Protein AF-A0A7R9RN14-F1 (afdb_monomer_lite)

pLDDT: mean 83.68, std 17.02, range [40.38, 95.31]

Sequence (58 aa):
EVTENLNQQGGPEVTLEQLKRYIKTLKTGKAPGIEGISNELIKALPDEALHWVKNIIN

Radius of gyration: 14.97 Å; chains: 1; bounding box: 28×20×45 Å

Secondary structure (DSSP, 8-state):
----------PPP--HHHHHHHHHHSPTTPPP-TT---HHHHHT--HHHHHHHHHHH-

Foldseek 3Di:
DPPPPPPCPPDPQQDLVNLLVVLVPDDAPDQDDPVRDGSVNVNPDDSVVSVVVSVVVD

Structure (mmCIF, N/CA/C/O backbone):
data_AF-A0A7R9RN14-F1
#
_entry.id   AF-A0A7R9RN14-F1
#
loop_
_atom_site.group_PDB
_atom_site.id
_atom_site.type_symbol
_atom_site.label_atom_id
_atom_site.label_alt_id
_atom_site.label_comp_id
_atom_site.label_asym_id
_atom_site.label_entity_id
_atom_site.label_seq_id
_atom_site.pdbx_PDB_ins_code
_atom_site.Cartn_x
_atom_site.Cartn_y
_atom_site.Cartn_z
_atom_site.occupancy
_atom_site.B_iso_or_equiv
_atom_site.auth_seq_id
_atom_site.auth_comp_id
_atom_site.auth_asym_id
_atom_site.auth_atom_id
_atom_site.pdbx_PDB_model_num
ATOM 1 N N . GLU A 1 1 ? 7.449 3.876 -42.624 1.00 40.38 1 GLU A N 1
ATOM 2 C CA . GLU A 1 1 ? 6.995 3.701 -41.231 1.00 40.38 1 GLU A CA 1
ATOM 3 C C . GLU A 1 1 ? 7.909 4.487 -40.309 1.00 40.38 1 GLU A C 1
ATOM 5 O O . GLU A 1 1 ? 9.119 4.328 -40.389 1.00 40.38 1 GLU A O 1
ATOM 10 N N . VAL A 1 2 ? 7.348 5.406 -39.526 1.00 43.78 2 VAL A N 1
ATOM 11 C CA . VAL A 1 2 ? 8.097 6.192 -38.540 1.00 43.78 2 VAL A CA 1
ATOM 12 C C . VAL A 1 2 ? 7.857 5.492 -37.211 1.00 43.78 2 VAL A C 1
ATOM 14 O O . VAL A 1 2 ? 6.818 5.675 -36.591 1.00 43.78 2 VAL A O 1
ATOM 17 N N . THR A 1 3 ? 8.748 4.581 -36.833 1.00 48.00 3 THR A N 1
ATOM 18 C CA . THR A 1 3 ? 8.699 3.947 -35.515 1.00 48.00 3 THR A CA 1
ATOM 19 C C . THR A 1 3 ? 9.030 5.007 -34.474 1.00 48.00 3 THR A C 1
ATOM 21 O O . THR A 1 3 ? 10.185 5.421 -34.337 1.00 48.00 3 THR A O 1
ATOM 24 N N . GLU A 1 4 ? 7.989 5.484 -33.796 1.00 49.88 4 GLU A N 1
ATOM 25 C CA . GLU A 1 4 ? 8.069 6.354 -32.630 1.00 49.88 4 GLU A CA 1
ATOM 26 C C . GLU A 1 4 ? 9.044 5.747 -31.617 1.00 49.88 4 GLU A C 1
ATOM 28 O O . GLU A 1 4 ? 8.789 4.714 -31.000 1.00 49.88 4 GLU A O 1
ATOM 33 N N . ASN A 1 5 ? 10.201 6.393 -31.470 1.00 47.69 5 ASN A N 1
ATOM 34 C CA . ASN A 1 5 ? 11.092 6.168 -30.345 1.00 47.69 5 ASN A CA 1
ATOM 35 C C . ASN A 1 5 ? 10.385 6.739 -29.114 1.00 47.69 5 ASN A C 1
ATOM 37 O O . ASN A 1 5 ? 10.522 7.925 -28.805 1.00 47.69 5 ASN A O 1
ATOM 41 N N . LEU A 1 6 ? 9.595 5.901 -28.441 1.00 52.75 6 LEU A N 1
ATOM 42 C CA . LEU A 1 6 ? 9.091 6.171 -27.102 1.00 52.75 6 LEU A CA 1
ATOM 43 C C . LEU A 1 6 ? 10.301 6.251 -26.171 1.00 52.75 6 LEU A C 1
ATOM 45 O O . LEU A 1 6 ? 10.800 5.257 -25.651 1.00 52.75 6 LEU A O 1
ATOM 49 N N . ASN A 1 7 ? 10.809 7.473 -26.061 1.00 44.00 7 ASN A N 1
ATOM 50 C CA . ASN A 1 7 ? 11.808 7.940 -25.123 1.00 44.00 7 ASN A CA 1
ATOM 51 C C . ASN A 1 7 ? 11.545 7.301 -23.751 1.00 44.00 7 ASN A C 1
ATOM 53 O O . ASN A 1 7 ? 10.586 7.667 -23.071 1.00 44.00 7 ASN A O 1
A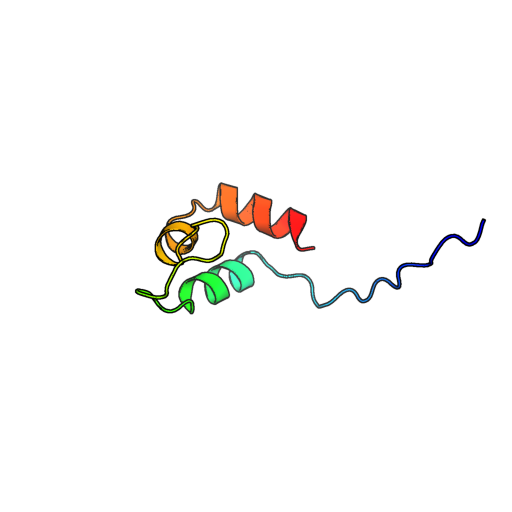TOM 57 N N . GLN A 1 8 ? 12.377 6.327 -23.374 1.00 55.06 8 GLN A N 1
ATOM 58 C CA . GLN A 1 8 ? 12.393 5.725 -22.046 1.00 55.06 8 GLN A CA 1
ATOM 59 C C . GLN A 1 8 ? 12.835 6.789 -21.038 1.00 55.06 8 GLN A C 1
ATOM 61 O O . GLN A 1 8 ? 13.987 6.842 -20.613 1.00 55.06 8 GLN A O 1
ATOM 66 N N . GLN A 1 9 ? 11.914 7.662 -20.645 1.00 54.47 9 GLN A N 1
ATOM 67 C CA . GLN A 1 9 ? 12.062 8.484 -19.454 1.00 54.47 9 GLN A CA 1
ATOM 68 C C . GLN A 1 9 ? 11.802 7.582 -18.245 1.00 54.47 9 GLN A C 1
ATOM 70 O O . GLN A 1 9 ? 10.751 7.647 -17.614 1.00 54.47 9 GLN A O 1
ATOM 75 N N . GLY A 1 10 ? 12.743 6.674 -17.976 1.00 54.91 10 GLY A N 1
ATOM 76 C CA . GLY A 1 10 ? 12.718 5.816 -16.801 1.00 54.91 10 GLY A CA 1
ATOM 77 C C . GLY A 1 10 ? 12.864 6.682 -15.558 1.00 54.91 10 GLY A C 1
ATOM 78 O O . GLY A 1 10 ? 13.972 7.079 -15.196 1.00 54.91 10 GLY A O 1
ATOM 79 N N . GLY A 1 11 ? 11.739 7.012 -14.922 1.00 60.19 11 GLY A N 1
ATOM 80 C CA . GLY A 1 11 ? 11.747 7.487 -13.544 1.00 60.19 11 GLY A CA 1
ATOM 81 C C . GLY A 1 11 ? 12.471 6.476 -12.642 1.00 60.19 11 GLY A C 1
ATOM 82 O O . GLY A 1 11 ? 12.694 5.334 -13.047 1.00 60.19 11 GLY A O 1
ATOM 83 N N . PRO A 1 12 ? 12.880 6.872 -11.426 1.00 68.00 12 PRO A N 1
ATOM 84 C CA . PRO A 1 12 ? 13.537 5.942 -10.515 1.00 68.00 12 PRO A CA 1
ATOM 85 C C . PRO A 1 12 ? 12.664 4.699 -10.307 1.00 68.00 12 PRO A C 1
ATOM 87 O O . PRO A 1 12 ? 11.467 4.835 -10.049 1.00 68.00 12 PRO A O 1
ATOM 90 N N . GLU A 1 13 ? 13.275 3.512 -10.405 1.00 81.56 13 GLU A N 1
ATOM 91 C CA . GLU A 1 13 ? 12.588 2.240 -10.164 1.00 81.56 13 GLU A CA 1
ATOM 92 C C . GLU A 1 13 ? 11.884 2.299 -8.803 1.00 81.56 13 GLU A C 1
ATOM 94 O O . GLU A 1 13 ? 12.500 2.588 -7.769 1.00 81.56 13 GLU A O 1
ATOM 99 N N . VAL A 1 14 ? 10.579 2.032 -8.793 1.00 87.19 14 VAL A N 1
ATOM 100 C CA . VAL A 1 14 ? 9.811 1.996 -7.552 1.00 87.19 14 VAL A CA 1
ATOM 101 C C . VAL A 1 14 ? 10.085 0.662 -6.874 1.00 87.19 14 VAL A C 1
ATOM 103 O O . VAL A 1 14 ? 9.648 -0.397 -7.328 1.00 87.19 14 VAL A O 1
ATOM 106 N N . THR A 1 15 ? 10.791 0.705 -5.746 1.00 92.06 15 THR A N 1
ATOM 107 C CA . THR A 1 15 ? 10.967 -0.471 -4.887 1.00 92.06 15 THR A CA 1
ATOM 108 C C . THR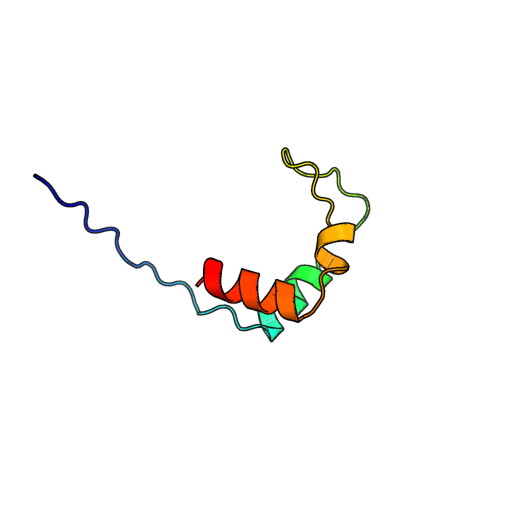 A 1 15 ? 9.639 -0.867 -4.240 1.00 92.06 15 THR A C 1
ATOM 110 O O . THR A 1 15 ? 8.757 -0.036 -4.007 1.00 92.06 15 THR A O 1
ATOM 113 N N . LEU A 1 16 ? 9.503 -2.142 -3.866 1.00 91.06 16 LEU A N 1
ATOM 114 C CA . LEU A 1 16 ? 8.314 -2.617 -3.152 1.00 91.06 16 LEU A CA 1
ATOM 115 C C . LEU A 1 16 ? 8.079 -1.841 -1.844 1.00 91.06 16 LEU A C 1
ATOM 117 O O . LEU A 1 16 ? 6.940 -1.550 -1.482 1.00 91.06 16 LEU A O 1
ATOM 121 N N . GLU A 1 17 ? 9.148 -1.472 -1.136 1.00 92.88 17 GLU A N 1
ATOM 122 C CA . GLU A 1 17 ? 9.048 -0.673 0.085 1.00 92.88 17 GLU A CA 1
ATOM 123 C C . GLU A 1 17 ? 8.509 0.736 -0.175 1.00 92.88 17 GLU A C 1
ATOM 125 O O . GLU A 1 17 ? 7.678 1.224 0.594 1.00 92.88 17 GLU A O 1
ATOM 130 N N . GLN A 1 18 ? 8.943 1.387 -1.258 1.00 92.25 18 GLN A N 1
ATOM 131 C CA . GLN A 1 18 ? 8.408 2.688 -1.663 1.00 92.25 18 GLN A CA 1
ATOM 132 C C . GLN A 1 18 ? 6.929 2.581 -2.034 1.00 92.25 18 GLN A C 1
ATOM 134 O O . GLN A 1 18 ? 6.129 3.371 -1.533 1.00 92.25 18 GLN A O 1
ATOM 139 N N . LEU A 1 19 ? 6.543 1.560 -2.806 1.00 93.56 19 LEU A N 1
ATOM 140 C CA . LEU A 1 19 ? 5.143 1.306 -3.152 1.00 93.56 19 LEU A CA 1
ATOM 141 C C . LEU A 1 19 ? 4.278 1.129 -1.894 1.00 93.56 19 LEU A C 1
ATOM 143 O O . LEU A 1 19 ? 3.260 1.804 -1.733 1.00 93.56 19 LEU A O 1
ATOM 147 N N . LYS A 1 20 ? 4.728 0.299 -0.945 1.00 94.56 20 LYS A N 1
ATOM 148 C CA . LYS A 1 20 ? 4.058 0.111 0.353 1.00 94.56 20 LYS A CA 1
ATOM 149 C C . LYS A 1 20 ? 3.929 1.422 1.132 1.00 94.56 20 LYS A C 1
ATOM 151 O O . LYS A 1 20 ? 2.895 1.662 1.758 1.00 94.56 20 LYS A O 1
ATOM 156 N N . ARG A 1 21 ? 4.951 2.285 1.111 1.00 94.38 21 ARG A N 1
ATOM 157 C CA . ARG A 1 21 ? 4.894 3.608 1.759 1.00 94.38 21 ARG A CA 1
ATOM 158 C C . ARG A 1 21 ? 3.856 4.510 1.093 1.00 94.38 21 ARG A C 1
ATOM 160 O O . ARG A 1 21 ? 3.065 5.110 1.813 1.00 94.38 21 ARG A O 1
ATOM 167 N N . TYR A 1 22 ? 3.803 4.564 -0.236 1.00 92.81 22 TYR A N 1
ATOM 168 C CA . TYR A 1 22 ? 2.814 5.372 -0.959 1.00 92.81 22 TYR A CA 1
ATOM 169 C C . TYR A 1 22 ? 1.380 4.898 -0.722 1.00 92.81 22 TYR A C 1
ATOM 171 O O . TYR A 1 22 ? 0.490 5.707 -0.479 1.00 92.81 22 TYR A O 1
ATOM 179 N N . ILE A 1 23 ? 1.148 3.587 -0.690 1.00 94.06 23 ILE A N 1
ATOM 180 C CA . ILE A 1 23 ? -0.181 3.044 -0.386 1.00 94.06 23 ILE A CA 1
ATOM 181 C C . ILE A 1 23 ? -0.618 3.435 1.031 1.00 94.06 23 ILE A C 1
ATOM 183 O O . ILE A 1 23 ? -1.766 3.828 1.249 1.00 94.06 23 ILE A O 1
ATOM 187 N N . LYS A 1 24 ? 0.302 3.416 2.004 1.00 94.31 24 LYS A N 1
ATOM 188 C CA . LYS A 1 24 ? 0.003 3.847 3.378 1.00 94.31 24 LYS A CA 1
ATOM 189 C C . LYS A 1 24 ? -0.405 5.321 3.465 1.00 94.31 24 LYS A C 1
ATOM 191 O O . LYS A 1 24 ? -1.274 5.633 4.283 1.00 94.31 24 LYS A O 1
ATOM 196 N N . THR A 1 25 ? 0.156 6.200 2.629 1.00 95.31 25 THR A N 1
ATOM 197 C CA . THR A 1 25 ? -0.144 7.645 2.643 1.00 95.31 25 THR A CA 1
ATOM 198 C C . THR A 1 25 ? -1.463 8.015 1.961 1.00 95.31 25 THR A C 1
ATOM 200 O O . THR A 1 25 ? -1.920 9.150 2.114 1.00 95.31 25 THR A O 1
ATOM 203 N N . LEU A 1 26 ? -2.124 7.080 1.266 1.00 93.94 26 LEU A N 1
ATOM 204 C CA . LEU A 1 26 ? -3.448 7.318 0.687 1.00 93.94 26 LEU A CA 1
ATOM 205 C C . LEU A 1 26 ? -4.459 7.709 1.776 1.00 93.94 26 LEU A C 1
ATOM 207 O O . LEU A 1 26 ? -4.547 7.078 2.831 1.00 93.94 26 LEU A O 1
ATOM 211 N N . LYS A 1 27 ? -5.254 8.751 1.523 1.00 93.44 27 LYS A N 1
ATOM 212 C CA . LYS A 1 27 ? -6.316 9.185 2.445 1.00 93.44 27 LYS A CA 1
ATOM 213 C C . LYS A 1 27 ? -7.517 8.242 2.332 1.00 93.44 27 LYS A C 1
ATOM 215 O O . LYS A 1 27 ? -7.947 7.945 1.220 1.00 93.44 27 LYS A O 1
ATOM 220 N N . THR A 1 28 ? -8.058 7.794 3.459 1.00 92.25 28 THR A N 1
ATOM 221 C CA . THR A 1 28 ? -9.301 7.003 3.514 1.00 92.25 28 THR A CA 1
ATOM 222 C C . THR A 1 28 ? -10.529 7.897 3.324 1.00 92.25 28 THR A C 1
ATOM 224 O O . THR A 1 28 ? -10.427 9.124 3.438 1.00 92.25 28 THR A O 1
ATOM 227 N N . GLY A 1 29 ? -11.680 7.303 2.990 1.00 89.88 29 GLY A N 1
ATOM 228 C CA . GLY A 1 29 ? -12.934 8.041 2.793 1.00 89.88 29 GLY A CA 1
ATOM 229 C C . GLY A 1 29 ? -12.933 8.966 1.572 1.00 89.88 29 GLY A C 1
ATOM 230 O O . GLY A 1 29 ? -13.732 9.899 1.492 1.00 89.88 29 GLY A O 1
ATOM 231 N N . LYS A 1 30 ? -12.011 8.750 0.627 1.00 92.81 30 LYS A N 1
ATOM 232 C CA . LYS A 1 30 ? -12.048 9.399 -0.686 1.00 92.81 30 LYS A CA 1
ATOM 233 C C . LYS A 1 30 ? -12.994 8.632 -1.599 1.00 92.81 30 LYS A C 1
ATOM 235 O O . LYS A 1 30 ? -13.082 7.411 -1.509 1.00 92.81 30 LYS A O 1
ATOM 240 N N . ALA A 1 31 ? -13.687 9.364 -2.469 1.00 93.62 31 ALA A N 1
ATOM 241 C CA . ALA A 1 31 ? -14.508 8.746 -3.497 1.00 93.62 31 ALA A CA 1
ATOM 242 C C . ALA A 1 31 ? -13.629 7.817 -4.362 1.00 93.62 31 ALA A C 1
ATOM 244 O O . ALA A 1 31 ? -12.512 8.219 -4.709 1.00 93.62 31 ALA A O 1
ATOM 245 N N . PRO A 1 32 ? -14.099 6.600 -4.684 1.00 93.62 32 PRO A N 1
ATOM 246 C CA . PRO A 1 32 ? -13.414 5.717 -5.620 1.00 93.62 32 PRO A CA 1
ATOM 247 C C . PRO A 1 32 ? -13.217 6.371 -6.993 1.00 93.62 32 PRO A C 1
ATOM 249 O O . PRO A 1 32 ? -13.960 7.279 -7.373 1.00 93.62 32 PRO A O 1
ATOM 252 N N . GLY A 1 33 ? -12.221 5.893 -7.743 1.00 89.19 33 GLY A N 1
ATOM 253 C CA . GLY A 1 33 ? -12.041 6.284 -9.146 1.00 89.19 33 GLY A CA 1
ATOM 254 C C . GLY A 1 33 ? -13.161 5.761 -10.057 1.00 89.19 33 GLY A C 1
ATOM 255 O O . GLY A 1 33 ? -14.063 5.062 -9.600 1.00 89.19 33 GLY A O 1
ATOM 256 N N . ILE A 1 34 ? -13.072 6.050 -11.362 1.00 94.38 34 ILE A N 1
ATOM 257 C CA . ILE A 1 34 ? -14.034 5.569 -12.381 1.00 94.38 34 ILE A CA 1
ATOM 258 C C . ILE A 1 34 ? -14.163 4.033 -12.391 1.00 94.38 34 ILE A C 1
ATOM 260 O O . ILE A 1 34 ? -15.243 3.505 -12.627 1.00 94.38 34 ILE A O 1
ATOM 264 N N . GLU A 1 35 ? -13.086 3.337 -12.023 1.00 93.25 35 GLU A N 1
ATOM 265 C CA . GLU A 1 35 ? -13.017 1.876 -11.885 1.00 93.25 35 GLU A CA 1
ATOM 266 C C . GLU A 1 35 ? -13.696 1.339 -10.608 1.00 93.25 35 GLU A C 1
ATOM 268 O O . GLU A 1 35 ? -13.708 0.137 -10.359 1.00 93.25 35 GLU A O 1
ATOM 273 N N . GLY A 1 36 ? -14.200 2.211 -9.730 1.00 94.19 36 GLY A N 1
ATOM 274 C CA . GLY A 1 36 ? -14.832 1.814 -8.467 1.00 94.19 36 GLY A CA 1
ATOM 275 C C . GLY A 1 36 ? -13.864 1.309 -7.389 1.00 94.19 36 GLY A C 1
ATOM 276 O O . GLY A 1 36 ? -14.301 0.881 -6.322 1.00 94.19 36 GLY A O 1
ATOM 277 N N . ILE A 1 37 ? -12.550 1.387 -7.620 1.00 91.88 37 ILE A N 1
ATOM 278 C CA . ILE A 1 37 ? -11.522 0.963 -6.662 1.00 91.88 37 ILE A CA 1
ATOM 279 C C . ILE A 1 37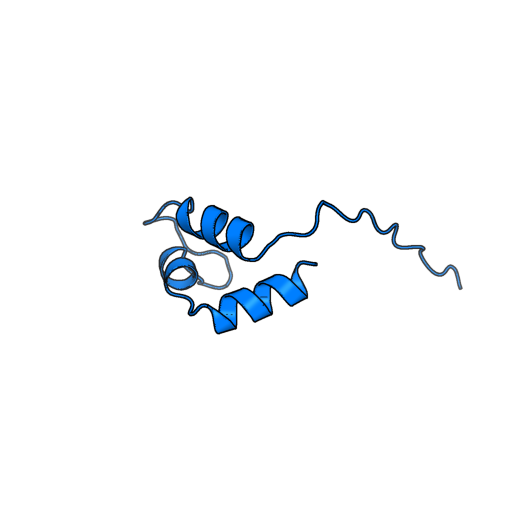 ? -11.325 2.046 -5.593 1.00 91.88 37 ILE A C 1
ATOM 281 O O . ILE A 1 37 ? -10.964 3.185 -5.900 1.00 91.88 37 ILE A O 1
ATOM 285 N N . SER A 1 38 ? -11.554 1.686 -4.327 1.00 95.25 38 SER A N 1
ATOM 286 C CA . SER A 1 38 ? -11.315 2.557 -3.173 1.00 95.25 38 SER A CA 1
ATOM 287 C C . SER A 1 38 ? -9.875 2.456 -2.664 1.00 95.25 38 SER A C 1
ATOM 289 O O . SER A 1 38 ? -9.193 1.444 -2.840 1.00 95.25 38 SER A O 1
ATOM 291 N N . ASN A 1 39 ? -9.417 3.490 -1.956 1.00 94.56 39 ASN A N 1
ATOM 292 C CA . ASN A 1 39 ? -8.098 3.472 -1.318 1.00 94.56 39 ASN A CA 1
ATOM 293 C C . ASN A 1 39 ? -8.004 2.389 -0.234 1.00 94.56 39 ASN A C 1
ATOM 295 O O . ASN A 1 39 ? -6.936 1.835 0.004 1.00 94.56 39 ASN A O 1
ATOM 299 N N . GLU A 1 40 ? -9.119 2.077 0.416 1.00 95.06 40 GLU A N 1
ATOM 300 C CA . GLU A 1 40 ? -9.269 1.012 1.396 1.00 95.06 40 GLU A CA 1
ATOM 301 C C . GLU A 1 40 ? -8.984 -0.356 0.771 1.00 95.06 40 GLU A C 1
ATOM 303 O O . GLU A 1 40 ? -8.248 -1.145 1.362 1.00 95.06 40 GLU A O 1
ATOM 308 N N . LEU A 1 41 ? -9.482 -0.603 -0.446 1.00 93.94 41 LEU A N 1
ATOM 309 C CA . LEU A 1 41 ? -9.195 -1.835 -1.179 1.00 93.94 41 LEU A CA 1
ATOM 310 C C . LEU A 1 41 ? -7.705 -1.931 -1.531 1.00 93.94 41 LEU A C 1
ATOM 312 O O . LEU A 1 41 ? -7.087 -2.966 -1.305 1.00 93.94 41 LEU A O 1
ATOM 316 N N . ILE A 1 42 ? -7.109 -0.833 -2.009 1.00 93.19 42 ILE A N 1
ATOM 317 C CA . ILE A 1 42 ? -5.676 -0.778 -2.348 1.00 93.19 42 ILE A CA 1
ATOM 318 C C . ILE A 1 42 ? -4.810 -1.045 -1.108 1.00 93.19 42 ILE A C 1
ATOM 320 O O . ILE A 1 42 ? -3.829 -1.782 -1.175 1.00 93.19 42 ILE A O 1
ATOM 324 N N . LYS A 1 43 ? -5.179 -0.482 0.049 1.00 94.56 43 LYS A N 1
ATOM 325 C CA . LYS A 1 43 ? -4.478 -0.708 1.324 1.00 94.56 43 LYS A CA 1
ATOM 326 C C . LYS A 1 43 ? -4.602 -2.138 1.848 1.00 94.56 43 LYS A C 1
ATOM 328 O O . LYS A 1 43 ? -3.756 -2.542 2.641 1.00 94.56 43 LYS A O 1
ATOM 333 N N . ALA A 1 44 ? -5.635 -2.869 1.439 1.00 94.56 4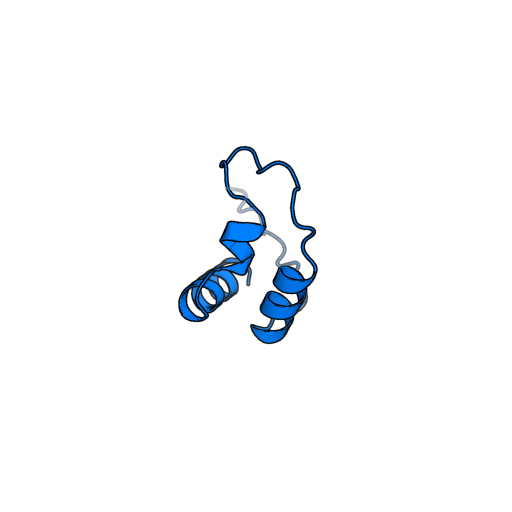4 ALA A N 1
ATOM 334 C CA . ALA A 1 44 ? -5.881 -4.248 1.845 1.00 94.56 44 ALA A CA 1
ATOM 335 C C . ALA A 1 44 ? -5.212 -5.289 0.927 1.00 94.56 44 ALA A C 1
ATOM 337 O O . ALA A 1 44 ? -5.341 -6.486 1.180 1.00 94.56 44 ALA A O 1
ATOM 338 N N . LEU A 1 45 ? -4.508 -4.862 -0.130 1.00 94.25 45 LEU A N 1
ATOM 339 C CA . LEU A 1 45 ? -3.841 -5.781 -1.051 1.00 94.25 45 LEU A CA 1
ATOM 340 C C . LEU A 1 45 ? -2.753 -6.608 -0.341 1.00 94.25 45 LEU A C 1
ATOM 342 O O . LEU A 1 45 ? -1.957 -6.047 0.419 1.00 94.25 45 LEU A O 1
ATOM 346 N N . PRO A 1 46 ? -2.670 -7.925 -0.613 1.00 95.00 46 PRO A N 1
ATOM 347 C CA . PRO A 1 46 ? -1.577 -8.749 -0.119 1.00 95.00 46 PRO A CA 1
ATOM 348 C C . PRO A 1 46 ? -0.261 -8.376 -0.812 1.00 95.00 46 PRO A C 1
ATOM 350 O O . PRO A 1 46 ? -0.248 -7.875 -1.937 1.00 95.00 46 PRO A O 1
ATOM 353 N N . ASP A 1 47 ? 0.860 -8.693 -0.165 1.00 92.12 47 ASP A N 1
ATOM 354 C CA . ASP A 1 47 ? 2.201 -8.412 -0.691 1.00 92.12 47 ASP A CA 1
ATOM 355 C C . ASP A 1 47 ? 2.427 -8.978 -2.103 1.00 92.12 47 ASP A C 1
ATOM 357 O O . ASP A 1 47 ? 3.051 -8.318 -2.930 1.00 92.12 47 ASP A O 1
ATOM 361 N N . GLU A 1 48 ? 1.875 -10.154 -2.407 1.00 94.00 48 GLU A N 1
ATOM 362 C CA . GLU A 1 48 ? 1.939 -10.773 -3.738 1.00 94.00 48 GLU A CA 1
ATOM 363 C C . GLU A 1 48 ? 1.319 -9.883 -4.829 1.00 94.00 48 GLU A C 1
ATOM 365 O O . GLU A 1 48 ? 1.910 -9.683 -5.892 1.00 94.00 48 GLU A O 1
ATOM 370 N N . ALA A 1 49 ? 0.173 -9.261 -4.544 1.00 93.31 49 ALA A N 1
ATOM 371 C CA . ALA A 1 49 ? -0.464 -8.330 -5.470 1.00 93.31 49 ALA A CA 1
ATOM 372 C C . ALA A 1 49 ? 0.368 -7.048 -5.632 1.00 93.31 49 ALA A C 1
ATOM 374 O O . ALA A 1 49 ? 0.486 -6.519 -6.735 1.00 93.31 49 ALA A O 1
ATOM 375 N N . LEU A 1 50 ? 1.003 -6.569 -4.557 1.00 92.56 50 LEU A N 1
ATOM 376 C CA . LEU A 1 50 ? 1.901 -5.411 -4.623 1.00 92.56 50 LEU A CA 1
ATOM 377 C C . LEU A 1 50 ? 3.164 -5.699 -5.444 1.00 92.56 50 LEU A C 1
ATOM 379 O O . LEU A 1 50 ? 3.643 -4.816 -6.152 1.00 92.56 50 LEU A O 1
ATOM 383 N N . HIS A 1 51 ? 3.680 -6.929 -5.393 1.00 92.12 51 HIS A N 1
ATOM 384 C CA . HIS A 1 51 ? 4.758 -7.385 -6.270 1.00 92.12 51 HIS A CA 1
ATOM 385 C C . HIS A 1 51 ? 4.345 -7.360 -7.742 1.00 92.12 51 HIS A C 1
ATOM 387 O O . HIS A 1 51 ? 5.110 -6.887 -8.581 1.00 92.12 51 HIS A O 1
ATOM 393 N N . TRP A 1 52 ? 3.133 -7.819 -8.055 1.00 93.00 52 TRP A N 1
ATOM 394 C CA . TRP A 1 52 ? 2.605 -7.757 -9.415 1.00 93.00 52 TRP A CA 1
ATOM 395 C C . TRP A 1 52 ? 2.458 -6.310 -9.903 1.00 93.00 52 TRP A C 1
ATOM 397 O O . TRP A 1 52 ? 2.962 -5.978 -10.972 1.00 93.00 52 TRP A O 1
ATOM 407 N N . VAL A 1 53 ? 1.886 -5.420 -9.083 1.00 89.94 53 VAL A N 1
ATOM 408 C CA . VAL A 1 53 ? 1.785 -3.981 -9.395 1.00 89.94 53 VAL A CA 1
ATOM 409 C C . VAL A 1 53 ? 3.166 -3.368 -9.638 1.00 89.94 53 VAL A C 1
ATOM 411 O O . VAL A 1 53 ? 3.340 -2.652 -10.621 1.00 89.94 53 VAL A O 1
ATOM 414 N N . LYS A 1 54 ? 4.165 -3.682 -8.798 1.00 90.69 54 LYS A N 1
ATOM 415 C CA . LYS A 1 54 ? 5.555 -3.220 -8.964 1.00 90.69 54 LYS A CA 1
ATOM 416 C C . LYS A 1 54 ? 6.120 -3.583 -10.345 1.00 90.69 54 LYS A C 1
ATOM 418 O O . LYS A 1 54 ? 6.828 -2.778 -10.937 1.00 90.69 54 LYS A O 1
ATOM 423 N N . ASN A 1 55 ? 5.816 -4.775 -10.851 1.00 88.88 55 ASN A N 1
ATOM 424 C CA . ASN A 1 55 ? 6.321 -5.247 -12.142 1.00 88.88 55 ASN A CA 1
ATOM 425 C C . ASN A 1 55 ? 5.607 -4.624 -13.353 1.00 88.88 55 ASN A C 1
ATOM 427 O O . ASN A 1 55 ? 6.101 -4.763 -14.461 1.00 88.88 55 ASN A O 1
ATOM 431 N N . ILE A 1 56 ? 4.446 -3.990 -13.161 1.00 8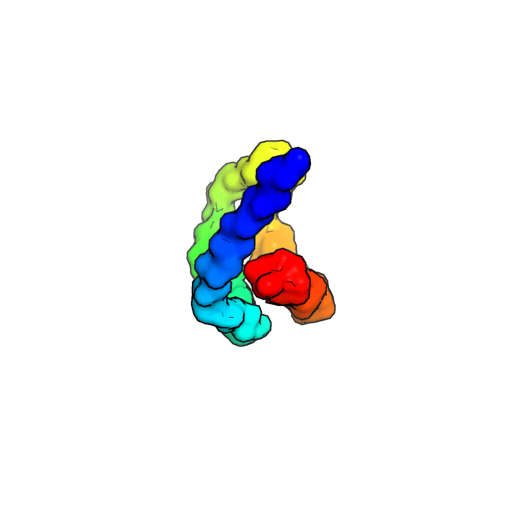7.44 56 ILE A N 1
ATOM 432 C CA . ILE A 1 56 ? 3.709 -3.300 -14.236 1.00 87.44 56 ILE A CA 1
ATOM 433 C C . ILE A 1 56 ? 4.141 -1.844 -14.357 1.00 87.44 56 ILE A C 1
ATOM 435 O O . ILE A 1 56 ? 4.149 -1.289 -15.450 1.00 87.44 56 ILE A O 1
ATOM 439 N N . ILE A 1 57 ? 4.411 -1.203 -13.217 1.00 83.50 57 ILE A N 1
ATOM 440 C CA . ILE A 1 57 ? 4.717 0.232 -13.159 1.00 83.50 57 ILE A CA 1
ATOM 441 C C . ILE A 1 57 ? 6.183 0.559 -13.472 1.00 83.50 57 ILE A C 1
ATOM 443 O O . ILE A 1 57 ? 6.487 1.731 -13.682 1.00 83.50 57 ILE A O 1
ATOM 447 N N . ASN A 1 58 ? 7.070 -0.441 -13.444 1.00 77.81 58 ASN A N 1
ATOM 448 C CA . ASN A 1 58 ? 8.469 -0.335 -13.873 1.00 77.81 58 ASN 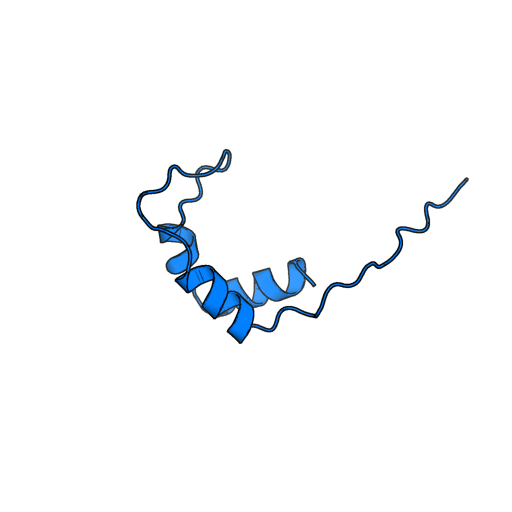A CA 1
ATOM 449 C C . ASN A 1 58 ? 8.615 -0.916 -15.278 1.00 77.81 58 ASN A C 1
ATOM 451 O O . ASN A 1 58 ? 9.420 -0.355 -16.051 1.00 77.81 58 ASN A O 1
#

Organism: NCBI:txid509924